Protein AF-A0A4S5JIR8-F1 (afdb_monomer)

Mean predicted aligned error: 5.41 Å

Radius of gyration: 13.69 Å; Cα contacts (8 Å, |Δi|>4): 65; chains: 1; bounding box: 36×20×35 Å

Foldseek 3Di:
DDDDDDDCPDDDDDDAFDDDWPPCRLVVVQVQQVVQCVQPNDDRQHSCNQLVDPVCVVVVTDDDGGDDDGDDPHD

Solvent-accessible surface area (backbone atoms only — not comparable to full-atom values): 5000 Å² total; per-residue (Å²): 130,83,75,77,83,84,76,83,86,61,74,85,79,94,83,84,82,82,79,66,87,89,71,45,54,62,59,51,52,22,50,50,20,40,53,27,24,75,74,62,44,76,60,64,40,53,56,61,72,55,41,58,51,72,70,21,61,76,66,75,44,82,82,68,92,66,89,84,68,77,55,54,97,88,71

pLDDT: mean 87.09, std 9.49, range [46.62, 97.25]

Sequence (75 aa):
MSKAKFERTKPHVNVGTIGHVDHGKTTLTAAITKVMAEASGGEFKDYADIDNAPEERERGITIATAHVEYETPNR

Structure (mmCIF, N/CA/C/O backbone):
data_AF-A0A4S5JIR8-F1
#
_entry.id   AF-A0A4S5JIR8-F1
#
loop_
_atom_site.group_PDB
_atom_site.id
_atom_site.type_symbol
_atom_site.label_atom_id
_atom_site.label_alt_id
_atom_site.label_comp_id
_atom_site.label_asym_id
_atom_site.label_entity_id
_atom_site.label_seq_id
_atom_site.pdbx_PDB_ins_code
_atom_site.Cartn_x
_atom_site.Cartn_y
_atom_site.Cartn_z
_atom_site.occupancy
_atom_site.B_iso_or_equiv
_atom_site.auth_seq_id
_atom_si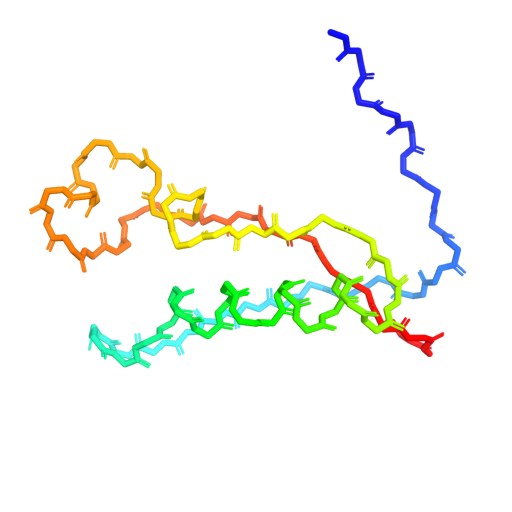te.auth_comp_id
_atom_site.auth_asym_id
_atom_site.auth_atom_id
_atom_site.pdbx_PDB_model_num
ATOM 1 N N . MET A 1 1 ? -19.166 9.133 -11.555 1.00 46.62 1 MET A N 1
ATOM 2 C CA . MET A 1 1 ? -19.928 9.100 -10.289 1.00 46.62 1 MET A CA 1
ATOM 3 C C . MET A 1 1 ? -19.093 9.809 -9.239 1.00 46.62 1 MET A C 1
ATOM 5 O O . MET A 1 1 ? -17.906 9.518 -9.161 1.00 46.62 1 MET A O 1
ATOM 9 N N . SER A 1 2 ? -19.636 10.791 -8.519 1.00 56.88 2 SER A N 1
ATOM 10 C CA . SER A 1 2 ? -18.882 11.460 -7.451 1.00 56.88 2 SER A CA 1
ATOM 11 C C . SER A 1 2 ? -18.537 10.434 -6.374 1.00 56.88 2 SER A C 1
ATOM 13 O O . SER A 1 2 ? -19.435 9.728 -5.915 1.00 56.88 2 SER A O 1
ATOM 15 N N . LYS A 1 3 ? -17.257 10.337 -5.989 1.00 69.25 3 LYS A N 1
ATOM 16 C CA . LYS A 1 3 ? -16.849 9.550 -4.817 1.00 69.25 3 LYS A CA 1
ATOM 17 C C . LYS A 1 3 ? -17.736 9.945 -3.631 1.00 69.25 3 LYS A C 1
ATOM 19 O O . LYS A 1 3 ? -18.052 11.127 -3.472 1.00 69.25 3 LYS A O 1
ATOM 24 N N . ALA A 1 4 ? -18.165 8.958 -2.844 1.00 72.81 4 ALA A N 1
ATOM 25 C CA . ALA A 1 4 ? -18.908 9.212 -1.617 1.00 72.81 4 ALA A CA 1
ATOM 26 C C . ALA A 1 4 ? -18.138 10.223 -0.752 1.00 72.81 4 ALA A C 1
ATOM 28 O O . ALA A 1 4 ? -16.904 10.227 -0.736 1.00 72.81 4 ALA A O 1
ATOM 29 N N . LYS A 1 5 ? -18.859 11.119 -0.073 1.00 75.62 5 LYS A N 1
ATOM 30 C CA . LYS A 1 5 ? -18.232 12.108 0.805 1.00 75.62 5 LYS A CA 1
ATOM 31 C C . LYS A 1 5 ? -17.552 11.359 1.951 1.00 75.62 5 LYS A C 1
ATOM 33 O O . LYS A 1 5 ? -18.229 10.691 2.721 1.00 75.62 5 LYS A O 1
ATOM 38 N N . PHE A 1 6 ? -16.230 11.470 2.043 1.00 72.19 6 PHE A N 1
ATOM 39 C CA . PHE A 1 6 ? -15.461 10.852 3.118 1.00 72.19 6 PHE A CA 1
ATOM 40 C C . PHE A 1 6 ? -15.872 11.449 4.470 1.00 72.19 6 PHE A C 1
ATOM 42 O O . PHE A 1 6 ? -15.766 12.664 4.676 1.00 72.19 6 PHE A O 1
ATOM 49 N N . GLU A 1 7 ? -16.349 10.606 5.383 1.00 75.12 7 GLU A N 1
ATOM 50 C CA . GLU A 1 7 ? -16.702 11.010 6.741 1.00 75.12 7 GLU A CA 1
ATOM 51 C C . GLU A 1 7 ? -15.512 10.799 7.677 1.00 75.12 7 GLU A C 1
ATOM 53 O O . GLU A 1 7 ? -15.076 9.680 7.932 1.00 75.12 7 GLU A O 1
ATOM 58 N N . ARG A 1 8 ? -14.975 11.901 8.211 1.00 72.06 8 ARG A N 1
ATOM 59 C CA . ARG A 1 8 ? -13.857 11.877 9.162 1.00 72.06 8 ARG A CA 1
ATOM 60 C C . ARG A 1 8 ? -14.359 11.521 10.559 1.00 72.06 8 ARG A C 1
ATOM 62 O O . ARG A 1 8 ? -14.602 12.409 11.371 1.00 72.06 8 ARG A O 1
ATOM 69 N N . THR A 1 9 ? -14.525 10.232 10.830 1.00 85.31 9 THR A N 1
ATOM 70 C CA . THR A 1 9 ? -14.946 9.721 12.148 1.00 85.31 9 THR A CA 1
ATOM 71 C C . THR A 1 9 ? -13.765 9.433 13.081 1.00 85.31 9 THR A C 1
ATOM 73 O O . THR A 1 9 ? -13.945 9.391 14.298 1.00 85.31 9 THR A O 1
ATOM 76 N N . LYS A 1 10 ? -12.551 9.288 12.529 1.00 87.50 10 LYS A N 1
ATOM 77 C CA . LYS A 1 10 ? -11.302 8.984 13.248 1.00 87.50 10 LYS A CA 1
ATOM 78 C C . LYS A 1 10 ? -10.205 10.027 12.956 1.00 87.50 10 LYS A C 1
ATOM 80 O O . LYS A 1 10 ? -10.272 10.708 11.926 1.00 87.50 10 LYS A O 1
ATOM 85 N N . PRO A 1 11 ? -9.198 10.189 13.840 1.00 90.50 11 PRO A N 1
ATOM 86 C CA . PRO A 1 11 ? -8.033 11.028 13.564 1.00 90.50 11 PRO A CA 1
ATOM 87 C C . PRO A 1 11 ? -7.290 10.564 12.306 1.00 90.50 11 PRO A C 1
ATOM 89 O O . PRO A 1 11 ? -6.848 9.430 12.228 1.00 90.50 11 PRO A O 1
ATOM 92 N N . HIS A 1 12 ? -7.112 11.455 11.334 1.00 90.19 12 HIS A N 1
ATOM 93 C CA . HIS A 1 12 ? -6.451 11.121 10.073 1.00 90.19 12 HIS A CA 1
ATOM 94 C C . HIS A 1 12 ? -4.948 11.418 10.126 1.00 90.19 12 HIS A C 1
ATOM 96 O O . HIS A 1 12 ? -4.548 12.523 10.503 1.00 90.19 12 HIS A O 1
ATOM 102 N N . VAL A 1 13 ? -4.119 10.476 9.668 1.00 91.94 13 VAL A N 1
ATOM 103 C CA . VAL A 1 13 ? -2.658 10.626 9.600 1.00 91.94 13 VAL A CA 1
ATOM 104 C C . VAL A 1 13 ? -2.158 10.270 8.202 1.00 91.94 13 VAL A C 1
ATOM 106 O O . VAL A 1 13 ? -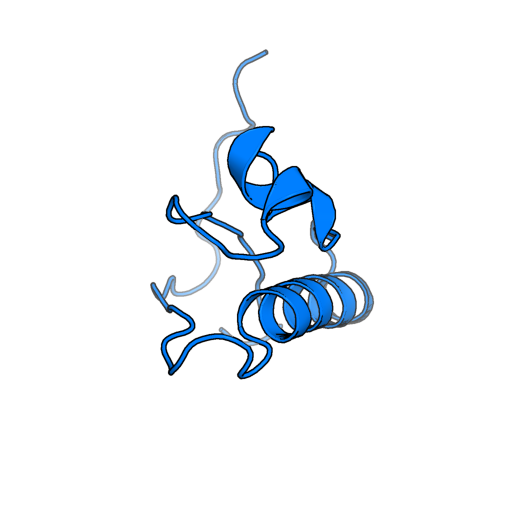2.467 9.205 7.682 1.00 91.94 13 VAL A O 1
ATOM 109 N N . ASN A 1 14 ? -1.347 11.151 7.610 1.00 92.88 14 ASN A N 1
ATOM 110 C CA . ASN A 1 14 ? -0.635 10.851 6.368 1.00 92.88 14 ASN A CA 1
ATOM 111 C C . ASN A 1 14 ? 0.633 10.053 6.682 1.00 92.88 14 ASN A C 1
ATOM 113 O O . ASN A 1 14 ? 1.481 10.519 7.444 1.00 92.88 14 ASN A O 1
ATOM 117 N N . VAL A 1 15 ? 0.779 8.888 6.060 1.00 94.50 15 VA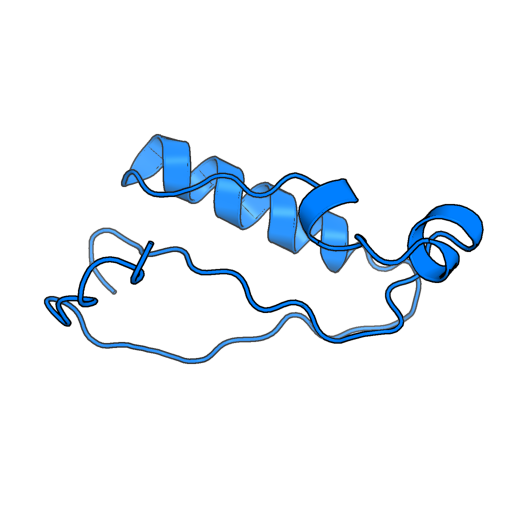L A N 1
ATOM 118 C CA . VAL A 1 15 ? 1.963 8.027 6.168 1.00 94.50 15 VAL A CA 1
ATOM 119 C C . VAL A 1 15 ? 2.461 7.645 4.775 1.00 94.50 15 VAL A C 1
ATOM 121 O O . VAL A 1 15 ? 1.724 7.759 3.798 1.00 94.50 15 VAL A O 1
ATOM 124 N N . GLY A 1 16 ? 3.719 7.216 4.671 1.00 95.19 16 GLY A N 1
ATOM 125 C CA . GLY A 1 16 ? 4.315 6.809 3.400 1.00 95.19 16 GLY A CA 1
ATOM 126 C C . GLY A 1 16 ? 5.401 5.754 3.579 1.00 95.19 16 GLY A C 1
ATOM 127 O O . GLY A 1 16 ? 6.091 5.722 4.599 1.00 95.19 16 GLY A O 1
ATOM 128 N N . THR A 1 17 ? 5.553 4.891 2.576 1.00 95.06 17 THR A N 1
ATOM 129 C CA . THR A 1 17 ? 6.548 3.813 2.556 1.00 95.06 17 THR A CA 1
ATOM 130 C C . THR A 1 17 ? 7.761 4.254 1.739 1.00 95.06 17 THR A C 1
ATOM 132 O O . THR A 1 17 ? 7.673 4.430 0.527 1.00 95.06 17 THR A O 1
ATOM 135 N N . ILE A 1 18 ? 8.907 4.437 2.396 1.00 95.12 18 ILE A N 1
ATOM 136 C CA . ILE A 1 18 ? 10.163 4.888 1.774 1.00 95.12 18 ILE A CA 1
ATOM 137 C C . ILE A 1 18 ? 11.271 3.842 1.946 1.0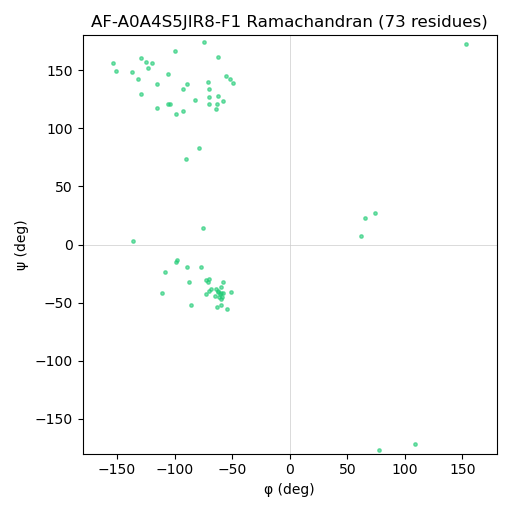0 95.12 18 ILE A C 1
ATOM 139 O O . ILE A 1 18 ? 11.227 3.027 2.864 1.00 95.12 18 ILE A O 1
ATOM 143 N N . GLY A 1 19 ? 12.272 3.853 1.062 1.00 95.56 19 GLY A N 1
ATOM 144 C CA . GLY A 1 19 ? 13.381 2.893 1.086 1.00 95.56 19 GLY A CA 1
ATOM 145 C C . GLY A 1 19 ? 14.011 2.654 -0.289 1.00 95.56 19 GLY A C 1
ATOM 146 O O . GLY A 1 19 ? 13.487 3.107 -1.311 1.00 95.56 19 GLY A O 1
ATOM 147 N N . HIS A 1 20 ? 15.125 1.918 -0.316 1.00 95.50 20 HIS A N 1
ATOM 148 C CA . HIS A 1 20 ? 15.871 1.606 -1.541 1.00 95.50 20 HIS A CA 1
ATOM 149 C C . HIS A 1 20 ? 15.041 0.779 -2.542 1.00 95.50 20 HIS A C 1
ATOM 151 O O . HIS A 1 20 ? 14.007 0.205 -2.179 1.00 95.50 20 HIS A O 1
ATOM 157 N N . VAL A 1 21 ? 15.452 0.763 -3.816 1.00 91.00 21 VAL A N 1
ATOM 158 C CA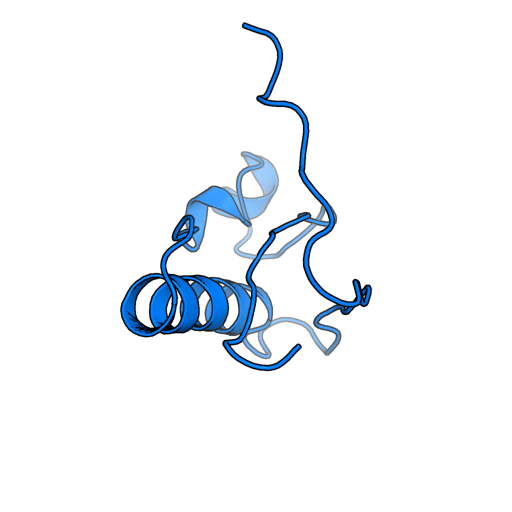 . VAL A 1 21 ? 14.815 -0.069 -4.854 1.00 91.00 21 VAL A CA 1
ATOM 159 C C . VAL A 1 21 ? 14.811 -1.541 -4.416 1.00 91.00 21 VAL A C 1
ATOM 161 O O . VAL A 1 21 ? 15.681 -1.964 -3.659 1.00 91.00 21 VAL A O 1
ATOM 164 N N . ASP A 1 22 ? 13.756 -2.270 -4.774 1.00 90.19 22 ASP A N 1
ATOM 165 C CA . ASP A 1 22 ? 13.532 -3.688 -4.440 1.00 90.19 22 ASP A CA 1
ATOM 166 C C . ASP A 1 22 ? 13.422 -4.061 -2.952 1.00 90.19 22 ASP A C 1
ATOM 168 O O . ASP A 1 22 ? 13.234 -5.225 -2.611 1.00 90.19 22 ASP A O 1
ATOM 172 N N . HIS A 1 23 ? 13.384 -3.089 -2.036 1.00 96.88 23 HIS A N 1
ATOM 173 C CA . HIS A 1 23 ? 13.109 -3.349 -0.612 1.00 96.88 23 HIS A CA 1
ATOM 174 C C . HIS A 1 23 ? 11.624 -3.655 -0.308 1.00 96.88 23 HIS A C 1
ATOM 176 O O . HIS A 1 23 ? 11.199 -3.596 0.844 1.00 96.88 23 HIS A O 1
ATOM 182 N N . GLY A 1 24 ? 10.809 -3.947 -1.326 1.00 94.69 24 GLY A N 1
ATOM 183 C CA . GLY A 1 24 ? 9.435 -4.424 -1.143 1.00 94.69 24 GLY A CA 1
ATOM 184 C C . GLY A 1 24 ? 8.421 -3.370 -0.692 1.00 94.69 24 GLY A C 1
ATOM 185 O O . GLY A 1 24 ? 7.430 -3.726 -0.061 1.00 94.69 24 GLY A O 1
ATOM 186 N N . LYS A 1 25 ? 8.638 -2.085 -1.010 1.00 96.06 25 LYS A N 1
ATOM 187 C CA . LYS A 1 25 ? 7.725 -0.985 -0.639 1.00 96.06 25 LYS A CA 1
ATOM 188 C C . LYS A 1 25 ? 6.287 -1.256 -1.107 1.00 96.06 25 LYS A C 1
ATOM 190 O O . LYS A 1 25 ? 5.390 -1.317 -0.276 1.00 96.06 25 LYS A O 1
ATOM 195 N N . THR A 1 26 ? 6.096 -1.514 -2.401 1.00 94.12 26 THR A N 1
ATOM 196 C CA . THR A 1 26 ? 4.788 -1.797 -3.020 1.00 94.12 26 THR A CA 1
ATOM 197 C C . THR A 1 26 ? 4.139 -3.051 -2.445 1.00 94.12 26 THR A C 1
ATOM 199 O O . THR A 1 26 ? 2.971 -3.031 -2.064 1.00 94.12 26 THR A O 1
ATOM 202 N N . THR A 1 27 ? 4.911 -4.131 -2.293 1.00 95.56 27 THR A N 1
ATOM 203 C CA . THR A 1 27 ? 4.432 -5.390 -1.706 1.00 95.56 27 THR A CA 1
ATOM 204 C C . THR A 1 27 ? 3.954 -5.201 -0.269 1.00 95.56 27 THR A C 1
ATOM 206 O O . THR A 1 27 ? 2.900 -5.716 0.102 1.00 95.56 27 THR A O 1
ATOM 209 N N . LEU A 1 28 ? 4.698 -4.438 0.537 1.00 97.25 28 LEU A N 1
ATOM 210 C CA . LEU A 1 28 ? 4.307 -4.118 1.906 1.00 97.25 28 LEU A CA 1
ATOM 211 C C . LEU A 1 28 ? 3.030 -3.274 1.929 1.00 97.25 28 LEU A C 1
ATOM 213 O O . LEU A 1 28 ? 2.129 -3.570 2.708 1.00 97.25 28 LEU A O 1
ATOM 217 N N . THR A 1 29 ? 2.922 -2.262 1.069 1.00 96.31 29 THR A N 1
ATOM 218 C CA . THR A 1 29 ? 1.715 -1.433 0.967 1.00 96.31 29 THR A CA 1
ATOM 219 C C . THR A 1 29 ? 0.489 -2.272 0.591 1.00 96.31 29 THR A C 1
ATOM 221 O O . THR A 1 29 ? -0.528 -2.182 1.278 1.00 96.31 29 THR A O 1
ATOM 224 N N . ALA A 1 30 ? 0.590 -3.154 -0.409 1.00 95.94 30 ALA A N 1
ATOM 225 C CA . ALA A 1 30 ? -0.491 -4.074 -0.775 1.00 95.94 30 ALA A CA 1
ATOM 226 C C . ALA A 1 30 ? -0.889 -4.982 0.403 1.00 95.94 30 ALA A C 1
ATOM 228 O O . ALA A 1 30 ? -2.071 -5.115 0.723 1.00 95.94 30 ALA A O 1
ATOM 229 N N . ALA A 1 31 ? 0.095 -5.553 1.108 1.00 97.19 31 ALA A N 1
ATOM 230 C CA . ALA A 1 31 ? -0.148 -6.395 2.277 1.00 97.19 31 ALA A CA 1
ATOM 231 C C . ALA A 1 31 ? -0.844 -5.638 3.420 1.00 97.19 31 ALA A C 1
ATOM 233 O O . ALA A 1 31 ? -1.755 -6.188 4.037 1.00 97.19 31 ALA A O 1
ATOM 234 N N . ILE A 1 32 ? -0.470 -4.378 3.673 1.00 96.06 32 ILE A N 1
ATOM 235 C CA . ILE A 1 32 ? -1.148 -3.527 4.659 1.00 96.06 32 ILE A CA 1
ATOM 236 C C . ILE A 1 32 ? -2.618 -3.359 4.273 1.00 96.06 32 ILE A C 1
ATOM 238 O O . ILE A 1 32 ? -3.482 -3.651 5.095 1.00 96.06 32 ILE A O 1
ATOM 242 N N . THR A 1 33 ? -2.925 -2.963 3.031 1.00 95.69 33 THR A N 1
ATOM 243 C CA . THR A 1 33 ? -4.332 -2.780 2.626 1.00 95.69 33 THR A CA 1
ATOM 244 C C . THR A 1 33 ? -5.139 -4.072 2.754 1.00 95.69 33 THR A C 1
ATOM 246 O O . THR A 1 33 ? -6.278 -4.030 3.208 1.00 95.69 33 THR A O 1
ATOM 249 N N . LYS A 1 34 ? -4.535 -5.230 2.451 1.00 96.12 34 LYS A N 1
ATOM 250 C CA . LYS A 1 34 ? -5.181 -6.537 2.603 1.00 96.12 34 LYS A CA 1
ATOM 251 C C . LYS A 1 34 ? -5.523 -6.837 4.059 1.00 96.12 34 LYS A C 1
ATOM 253 O O . LYS A 1 34 ? -6.671 -7.130 4.373 1.00 96.12 34 LYS A O 1
ATOM 258 N N . VAL A 1 35 ? -4.529 -6.746 4.943 1.00 96.12 35 VAL A N 1
ATOM 259 C CA . VAL A 1 35 ? -4.699 -7.048 6.372 1.00 96.12 35 VAL A CA 1
ATOM 260 C C . VAL A 1 35 ? -5.713 -6.100 7.005 1.00 96.12 35 VAL A C 1
ATOM 262 O O . VAL A 1 35 ? -6.553 -6.533 7.790 1.00 96.12 35 VAL A O 1
ATOM 265 N N . MET A 1 36 ? -5.675 -4.815 6.647 1.00 94.50 36 MET A N 1
ATOM 266 C CA . MET A 1 36 ? -6.623 -3.840 7.182 1.00 94.50 36 MET A CA 1
ATOM 267 C C . MET A 1 36 ? -8.040 -4.059 6.640 1.00 94.50 36 MET A C 1
ATOM 269 O O . MET A 1 36 ? -8.981 -4.009 7.429 1.00 94.50 36 MET A O 1
ATOM 273 N N . ALA A 1 37 ? -8.194 -4.396 5.353 1.00 93.12 37 ALA A N 1
ATOM 274 C CA . ALA A 1 37 ? -9.488 -4.753 4.770 1.00 93.12 37 ALA A CA 1
ATOM 275 C C . ALA A 1 37 ? -10.122 -5.967 5.470 1.00 93.12 37 ALA A C 1
ATOM 277 O O . ALA A 1 37 ? -11.313 -5.952 5.779 1.00 93.12 37 ALA A O 1
ATOM 278 N N . GLU A 1 38 ? -9.321 -6.990 5.779 1.00 93.75 38 GLU A N 1
ATOM 279 C CA . GLU A 1 38 ? -9.767 -8.175 6.521 1.00 93.75 38 GLU A CA 1
ATOM 280 C C . GLU A 1 38 ? -10.108 -7.860 7.990 1.00 93.75 38 GLU A C 1
ATOM 282 O O . GLU A 1 38 ? -11.071 -8.402 8.530 1.00 93.75 38 GLU A O 1
ATOM 287 N N . ALA A 1 39 ? -9.343 -6.981 8.648 1.00 91.81 39 ALA A N 1
ATOM 288 C CA . ALA A 1 39 ? -9.479 -6.711 10.081 1.00 91.81 39 ALA A CA 1
ATOM 289 C C . ALA A 1 39 ? -10.506 -5.625 10.439 1.00 91.81 39 ALA A C 1
ATOM 291 O O . ALA A 1 39 ? -11.063 -5.638 11.536 1.00 91.81 39 ALA A O 1
ATOM 292 N N . SER A 1 40 ? -10.694 -4.620 9.586 1.00 88.06 40 SER A N 1
ATOM 293 C CA . SER A 1 40 ? -11.480 -3.412 9.892 1.00 88.06 40 SER A CA 1
ATOM 294 C C . SER A 1 40 ? -12.407 -2.986 8.753 1.00 88.06 40 SER A C 1
ATOM 296 O O . SER A 1 40 ? -13.109 -1.987 8.883 1.00 88.06 40 SER A O 1
ATOM 298 N N . GLY A 1 41 ? -12.462 -3.757 7.663 1.00 84.88 41 GLY A N 1
ATOM 299 C CA . GLY A 1 41 ? -13.117 -3.344 6.427 1.00 84.88 41 GLY A CA 1
ATOM 300 C C . GLY A 1 41 ? -12.253 -2.371 5.621 1.00 84.88 41 GLY A C 1
ATOM 301 O O . GLY A 1 41 ? -11.114 -2.075 5.972 1.00 84.88 41 GLY A O 1
ATOM 302 N N . GLY A 1 42 ? -12.794 -1.881 4.508 1.00 86.00 42 GLY A N 1
ATOM 303 C CA . GLY A 1 42 ? -12.067 -1.032 3.562 1.00 86.00 42 GLY A CA 1
ATOM 304 C C . GLY A 1 42 ? -11.742 -1.749 2.255 1.00 86.00 42 GLY A C 1
ATOM 305 O O . GLY A 1 42 ? -12.248 -2.838 1.980 1.00 86.00 42 GLY A O 1
ATOM 306 N N . GLU A 1 43 ? -10.935 -1.100 1.418 1.00 89.81 43 GLU A N 1
ATOM 307 C CA . GLU A 1 43 ? -10.614 -1.578 0.074 1.00 89.81 43 GLU A CA 1
ATOM 308 C C . GLU A 1 43 ? -9.205 -2.181 0.039 1.00 89.81 43 GLU A C 1
ATOM 310 O O . GLU A 1 43 ? -8.216 -1.506 0.325 1.00 89.81 43 GLU A O 1
ATOM 315 N N . PHE A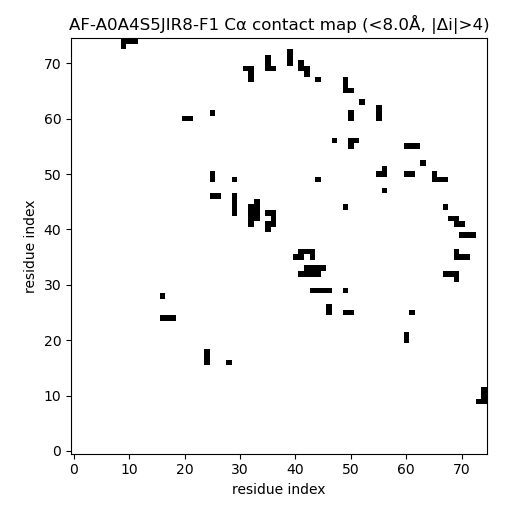 1 44 ? -9.111 -3.455 -0.338 1.00 92.88 44 PHE A N 1
ATOM 316 C CA . PHE A 1 44 ? -7.832 -4.069 -0.677 1.00 92.88 44 PHE A CA 1
ATOM 317 C C . PHE A 1 44 ? -7.316 -3.491 -2.002 1.00 92.88 44 PHE A C 1
ATOM 319 O O . PHE A 1 44 ? -8.071 -3.396 -2.970 1.00 92.88 44 PHE A O 1
ATOM 326 N N . LYS A 1 45 ? -6.030 -3.132 -2.040 1.00 93.06 45 LYS A N 1
ATOM 327 C CA . LYS A 1 45 ? -5.301 -2.748 -3.252 1.00 93.06 45 LYS A CA 1
ATOM 328 C C . LYS A 1 45 ? -4.214 -3.771 -3.513 1.00 93.06 45 LYS A C 1
ATOM 330 O O . LYS A 1 45 ? -3.319 -3.953 -2.682 1.00 93.06 45 LYS A O 1
ATOM 335 N N . ASP A 1 46 ? -4.307 -4.450 -4.648 1.00 92.94 46 ASP A N 1
ATOM 336 C CA . ASP A 1 46 ? -3.284 -5.408 -5.027 1.00 92.94 46 ASP A CA 1
ATOM 337 C C . ASP A 1 46 ? -2.007 -4.698 -5.513 1.00 92.94 46 ASP A C 1
ATOM 339 O O . ASP A 1 46 ? -1.934 -3.472 -5.610 1.00 92.94 46 ASP A O 1
ATOM 343 N N . TYR A 1 47 ? -0.955 -5.469 -5.784 1.00 88.88 47 TYR A N 1
ATOM 344 C CA . TYR A 1 47 ? 0.310 -4.911 -6.263 1.00 88.88 47 TYR A CA 1
ATOM 345 C C . TYR A 1 47 ? 0.133 -4.109 -7.565 1.00 88.88 47 TYR A C 1
ATOM 347 O O . TYR A 1 47 ? 0.717 -3.039 -7.719 1.00 88.88 47 TYR A O 1
ATOM 355 N N . ALA A 1 48 ? -0.675 -4.620 -8.497 1.00 88.00 48 ALA A N 1
ATOM 356 C CA . ALA A 1 48 ? -0.868 -4.037 -9.820 1.00 88.00 48 ALA A CA 1
ATOM 357 C C . ALA A 1 48 ? -1.790 -2.807 -9.799 1.00 88.00 48 ALA A C 1
ATOM 359 O O . ALA A 1 48 ? -1.757 -2.012 -10.741 1.00 88.00 48 ALA A O 1
ATOM 360 N N . ASP A 1 49 ? -2.599 -2.643 -8.753 1.00 88.19 49 ASP A N 1
ATOM 361 C CA . ASP A 1 49 ? -3.389 -1.443 -8.481 1.00 88.19 49 ASP A CA 1
ATOM 362 C C . ASP A 1 49 ? -2.506 -0.276 -8.011 1.00 88.19 49 ASP A C 1
ATOM 364 O O . ASP A 1 49 ? -2.834 0.889 -8.267 1.00 88.19 49 ASP A O 1
ATOM 368 N N . ILE A 1 50 ? -1.400 -0.592 -7.324 1.00 87.62 50 ILE A N 1
ATOM 369 C CA . ILE A 1 50 ? -0.431 0.371 -6.785 1.00 87.62 50 ILE A CA 1
ATOM 370 C C . ILE A 1 50 ? 0.612 0.732 -7.851 1.00 87.62 50 ILE A C 1
ATOM 372 O O . ILE A 1 50 ? 0.767 1.913 -8.148 1.00 87.62 50 ILE A O 1
ATOM 376 N N . ASP A 1 51 ? 1.255 -0.265 -8.465 1.00 86.19 51 ASP A N 1
ATOM 377 C CA . ASP A 1 51 ? 2.126 -0.093 -9.639 1.00 86.19 51 ASP A CA 1
ATOM 378 C C . ASP A 1 51 ? 1.272 -0.243 -10.916 1.00 86.19 51 ASP A C 1
ATOM 380 O O . ASP A 1 51 ? 1.255 -1.282 -11.592 1.00 86.19 51 ASP A O 1
ATOM 384 N N . ASN A 1 52 ? 0.462 0.779 -11.202 1.00 84.19 52 ASN A N 1
ATOM 385 C CA . ASN A 1 52 ? -0.564 0.709 -12.245 1.00 84.19 52 ASN A CA 1
ATOM 386 C C . ASN A 1 52 ? -0.159 1.336 -13.580 1.00 84.19 52 ASN A C 1
ATOM 388 O O . ASN A 1 52 ? -0.819 1.058 -14.589 1.00 84.19 52 ASN A O 1
ATOM 392 N N . ALA A 1 53 ? 0.913 2.132 -13.618 1.00 84.19 53 ALA A N 1
ATOM 393 C CA . ALA A 1 53 ? 1.365 2.712 -14.870 1.00 84.19 53 ALA A CA 1
ATOM 394 C C . ALA A 1 53 ? 1.968 1.612 -15.769 1.00 84.19 53 ALA A C 1
ATOM 396 O O . ALA A 1 53 ? 2.683 0.732 -15.275 1.00 84.19 53 ALA A O 1
ATOM 397 N N . PRO A 1 54 ? 1.709 1.633 -17.091 1.00 81.81 54 PRO A N 1
ATOM 398 C CA . PRO A 1 54 ? 2.277 0.659 -18.024 1.00 81.81 54 PRO A CA 1
ATOM 399 C C . PRO A 1 54 ? 3.801 0.524 -17.889 1.00 81.81 54 PRO A C 1
ATOM 401 O O . PRO A 1 54 ? 4.331 -0.584 -17.86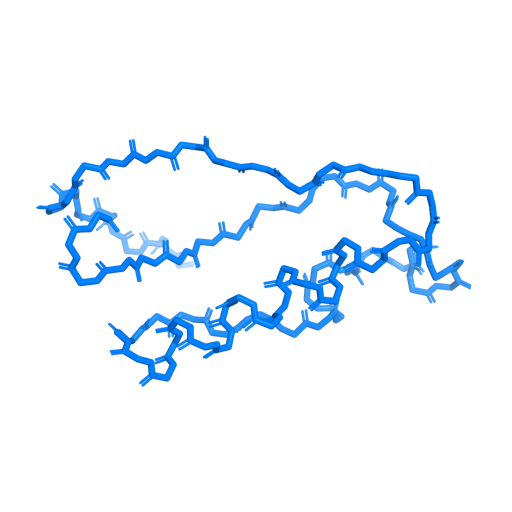3 1.00 81.81 54 PRO A O 1
ATOM 404 N N . GLU A 1 55 ? 4.493 1.647 -17.703 1.00 82.38 55 GLU A N 1
ATOM 405 C CA . GLU A 1 55 ? 5.946 1.710 -17.569 1.00 82.38 55 GLU A CA 1
ATOM 406 C C . GLU A 1 55 ? 6.455 1.111 -16.248 1.00 82.38 55 GLU A C 1
ATOM 408 O O . GLU A 1 55 ? 7.570 0.590 -16.200 1.00 82.38 55 GLU A O 1
ATOM 413 N N . GLU A 1 56 ? 5.660 1.171 -15.176 1.00 84.75 56 GLU A N 1
ATOM 414 C CA . GLU A 1 56 ? 5.994 0.581 -13.870 1.00 84.75 56 GLU A CA 1
ATOM 415 C C . GLU A 1 56 ? 5.888 -0.939 -13.919 1.00 84.75 56 GLU A C 1
ATOM 417 O O . GLU A 1 56 ? 6.784 -1.643 -13.451 1.00 84.75 56 GLU A O 1
ATOM 422 N N . ARG A 1 57 ? 4.833 -1.453 -14.562 1.00 79.62 57 ARG A N 1
ATOM 423 C CA . ARG A 1 57 ? 4.610 -2.895 -14.730 1.00 79.62 57 ARG A CA 1
ATOM 424 C C . ARG A 1 57 ? 5.687 -3.552 -15.584 1.00 79.62 57 ARG A C 1
ATOM 426 O O . ARG A 1 57 ? 6.111 -4.662 -15.277 1.00 79.62 57 ARG A O 1
ATOM 433 N N . GLU A 1 58 ? 6.145 -2.871 -16.633 1.00 81.56 58 GLU A N 1
ATOM 434 C CA . GLU A 1 58 ? 7.224 -3.366 -17.495 1.00 81.56 58 GLU A CA 1
ATOM 435 C C . GLU A 1 58 ? 8.593 -3.350 -16.807 1.00 81.56 58 GLU A C 1
ATOM 437 O O . GLU A 1 58 ? 9.436 -4.200 -17.090 1.00 81.56 58 GLU A O 1
ATOM 442 N N . ARG A 1 59 ? 8.832 -2.385 -15.911 1.00 80.62 59 ARG A N 1
ATOM 443 C CA . ARG A 1 59 ? 10.138 -2.196 -15.260 1.00 80.62 59 ARG A CA 1
ATOM 444 C C . ARG A 1 59 ? 10.240 -2.811 -13.868 1.00 80.62 59 ARG A C 1
ATOM 446 O O . ARG A 1 59 ? 11.349 -2.908 -13.354 1.00 80.62 59 ARG A O 1
ATOM 453 N N . GLY A 1 60 ? 9.122 -3.201 -13.259 1.00 79.44 60 GLY A N 1
ATOM 454 C CA . GLY A 1 60 ? 9.080 -3.752 -11.902 1.00 79.44 60 GLY A CA 1
ATOM 455 C C . GLY A 1 60 ? 9.485 -2.751 -10.815 1.00 79.44 60 GLY A C 1
ATOM 456 O O . GLY A 1 60 ? 9.921 -3.162 -9.745 1.00 79.44 60 GLY A O 1
ATOM 457 N N . ILE A 1 61 ? 9.381 -1.447 -11.092 1.00 78.94 61 ILE A N 1
ATOM 458 C CA . ILE A 1 61 ? 9.711 -0.377 -10.146 1.00 78.94 61 ILE A CA 1
ATOM 459 C C . ILE A 1 61 ? 8.583 0.648 -10.103 1.00 78.94 61 ILE A C 1
ATOM 461 O O . ILE A 1 61 ? 8.035 1.017 -11.139 1.00 78.94 61 ILE A O 1
ATOM 465 N N . THR A 1 62 ? 8.305 1.172 -8.913 1.00 80.38 62 THR A N 1
ATOM 466 C CA . THR A 1 62 ? 7.421 2.326 -8.729 1.00 80.38 62 THR A CA 1
ATOM 467 C C . THR A 1 62 ? 8.088 3.597 -9.260 1.00 80.38 62 THR A C 1
ATOM 469 O O . THR A 1 62 ? 9.211 3.929 -8.867 1.00 80.38 62 THR A O 1
ATOM 472 N N . ILE A 1 63 ? 7.393 4.320 -10.136 1.00 77.69 63 ILE A N 1
ATOM 473 C CA . ILE A 1 63 ? 7.837 5.563 -10.781 1.00 77.69 63 ILE A CA 1
ATOM 474 C C . ILE A 1 63 ? 7.019 6.744 -10.244 1.00 77.69 63 ILE A C 1
ATOM 476 O O . ILE A 1 63 ? 7.577 7.804 -9.952 1.00 77.69 63 ILE A O 1
ATOM 480 N N . ALA A 1 64 ? 5.711 6.561 -10.085 1.00 81.44 64 ALA A N 1
ATOM 481 C CA . ALA A 1 64 ? 4.766 7.535 -9.575 1.00 81.44 64 ALA A CA 1
ATOM 482 C C . ALA A 1 64 ? 4.345 7.197 -8.139 1.00 81.44 64 ALA A C 1
ATOM 484 O O . ALA A 1 64 ? 4.232 6.044 -7.733 1.00 81.44 64 ALA A O 1
ATOM 485 N N . THR A 1 65 ? 4.086 8.228 -7.337 1.00 84.50 65 THR A N 1
ATOM 486 C CA . THR A 1 65 ? 3.534 8.032 -5.995 1.00 84.50 65 THR A CA 1
ATOM 487 C C . THR A 1 65 ? 2.088 7.551 -6.081 1.00 84.50 65 THR A C 1
ATOM 489 O O . THR A 1 65 ? 1.231 8.271 -6.597 1.00 84.50 65 THR A O 1
ATOM 492 N N . ALA A 1 66 ? 1.801 6.381 -5.515 1.00 89.25 66 ALA A N 1
ATOM 493 C CA . ALA A 1 66 ? 0.443 5.884 -5.334 1.00 89.25 66 ALA A CA 1
ATOM 494 C C . ALA A 1 66 ? -0.141 6.343 -3.986 1.00 89.25 66 ALA A C 1
ATOM 496 O O . ALA A 1 66 ? 0.533 6.307 -2.954 1.00 89.25 66 ALA A O 1
ATOM 497 N N . HIS A 1 67 ? -1.412 6.747 -3.987 1.00 91.56 67 HIS A N 1
ATOM 498 C CA . HIS A 1 67 ? -2.164 7.061 -2.771 1.00 91.56 67 HIS A CA 1
ATOM 499 C C . HIS A 1 67 ? -3.159 5.937 -2.481 1.00 91.56 67 HIS A C 1
ATOM 501 O O . HIS A 1 67 ? -4.039 5.662 -3.296 1.00 91.56 67 HIS A O 1
ATOM 507 N N . VAL A 1 68 ? -3.026 5.314 -1.310 1.00 92.62 68 VAL A N 1
ATOM 508 C CA . VAL A 1 68 ? -3.935 4.275 -0.810 1.00 92.62 68 VAL A CA 1
ATOM 509 C C . VAL A 1 68 ? -4.497 4.684 0.548 1.00 92.62 68 VAL A C 1
ATOM 511 O O . VAL A 1 68 ? -3.843 5.410 1.296 1.00 92.62 68 VAL A O 1
ATOM 514 N N . GLU A 1 69 ? -5.699 4.212 0.866 1.00 91.56 69 GLU A N 1
ATOM 515 C CA . GLU A 1 69 ? -6.360 4.454 2.150 1.00 91.56 69 GLU A CA 1
ATOM 516 C C . GLU A 1 69 ? -6.534 3.130 2.903 1.00 91.56 69 GLU A C 1
ATOM 518 O O . GLU A 1 69 ? -6.872 2.106 2.313 1.00 91.56 69 GLU A O 1
ATOM 523 N N . TYR A 1 70 ? -6.290 3.156 4.210 1.00 92.38 70 TYR A N 1
ATOM 524 C CA . TYR A 1 70 ? -6.601 2.082 5.151 1.00 92.38 70 TYR A CA 1
ATOM 525 C C . TYR A 1 70 ? -6.789 2.695 6.542 1.00 92.38 70 TYR A C 1
ATOM 527 O O . TYR A 1 70 ? -6.262 3.771 6.826 1.00 92.38 70 TYR A O 1
ATOM 535 N N . GLU A 1 71 ? -7.520 2.019 7.422 1.00 91.44 71 GLU A N 1
ATOM 536 C CA . GLU A 1 71 ? -7.815 2.517 8.769 1.00 91.44 71 GLU A CA 1
ATOM 537 C C . GLU A 1 71 ? -7.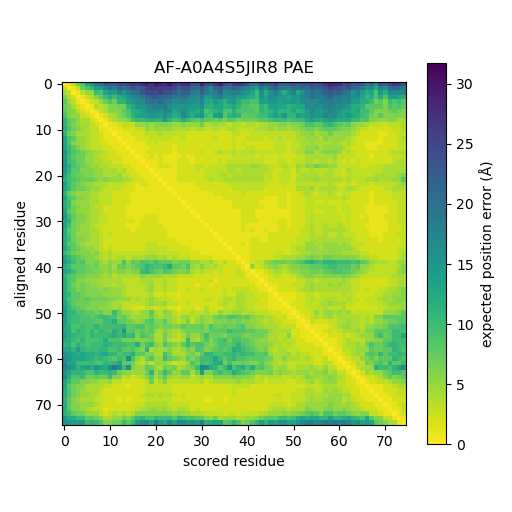671 1.417 9.812 1.00 91.44 71 GLU A C 1
ATOM 539 O O . GLU A 1 71 ? -7.937 0.255 9.521 1.00 91.44 71 GLU A O 1
ATOM 544 N N . THR A 1 72 ? -7.277 1.770 11.038 1.00 90.50 72 THR A N 1
ATOM 545 C CA . THR A 1 72 ? -7.252 0.829 12.164 1.00 90.50 72 THR A CA 1
ATOM 546 C C . THR A 1 72 ? -8.498 1.009 13.043 1.00 90.50 72 THR A C 1
ATOM 548 O O . THR A 1 72 ? -9.199 2.026 12.951 1.00 90.50 72 THR A O 1
ATOM 551 N N . PRO A 1 73 ? -8.799 0.066 13.957 1.00 85.62 73 PRO A N 1
ATOM 552 C CA . PRO A 1 73 ? -9.931 0.219 14.872 1.00 85.62 73 PRO A CA 1
ATOM 553 C C . PRO A 1 73 ? -9.840 1.483 15.735 1.00 85.62 73 PRO A C 1
ATOM 555 O O . PRO A 1 73 ? -10.851 2.089 16.075 1.00 85.62 73 PRO A O 1
ATOM 558 N N . ASN A 1 74 ? -8.615 1.881 16.077 1.00 81.00 74 ASN A N 1
ATOM 559 C CA . ASN A 1 74 ?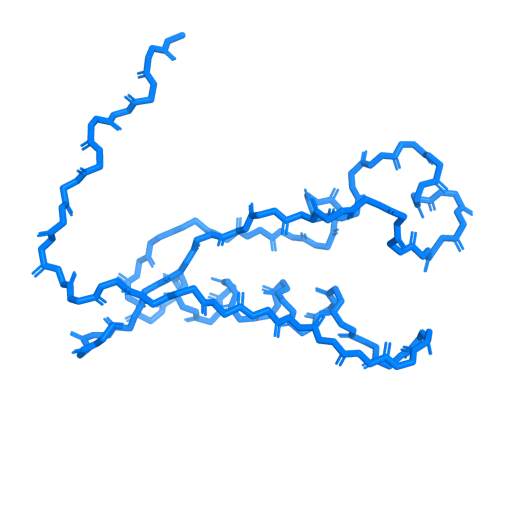 -8.337 2.897 17.082 1.00 81.00 74 ASN A CA 1
ATOM 560 C C . ASN A 1 74 ? -7.823 4.216 16.488 1.00 81.00 74 ASN A C 1
ATOM 562 O O . ASN A 1 74 ? -7.909 5.242 17.165 1.00 81.00 74 ASN A O 1
ATOM 566 N N . ARG A 1 75 ? -7.234 4.188 15.291 1.00 65.62 75 ARG A N 1
ATOM 567 C CA . ARG A 1 75 ? -6.543 5.302 14.625 1.00 65.62 75 ARG A CA 1
ATOM 568 C C . ARG A 1 75 ? -6.764 5.208 13.119 1.00 65.62 75 ARG A C 1
ATOM 570 O O . ARG A 1 75 ? -6.538 4.102 12.574 1.00 65.62 75 ARG A O 1
#

Secondary structure (DSSP, 8-state):
-PPPPP---S---------STTS-HHHHHHHHHHHHHHHH------HHHHS-SHHHHHHTS--S--------S--

Nearest PDB structures (foldseek):
  1eft-assembly1_A  TM=9.442E-01  e=9.098E-07  Thermus aquaticus
  5we4-assembly1_z  TM=9.266E-01  e=5.107E-07  Escherichia coli
  1exm-assembly1_A  TM=9.475E-01  e=3.103E-06  Thermus thermophilus
  5wfs-assembly1_z  TM=9.262E-01  e=1.742E-06  Escherichia coli
  5wdt-assembly1_z  TM=9.264E-01  e=1.742E-06  Escherichia coli